Protein AF-M0ZTL0-F1 (afdb_monomer)

Structure (mmCIF, N/CA/C/O backbone):
data_AF-M0ZTL0-F1
#
_entry.id   AF-M0ZTL0-F1
#
loop_
_atom_site.group_PDB
_atom_site.id
_atom_site.type_symbol
_atom_site.label_atom_id
_atom_site.label_alt_id
_atom_site.label_comp_id
_atom_site.label_asym_id
_atom_site.label_entity_id
_atom_site.label_seq_id
_atom_site.pdbx_PDB_ins_code
_atom_site.Cartn_x
_atom_site.Cartn_y
_atom_site.Cartn_z
_atom_site.occupancy
_atom_site.B_iso_or_equiv
_atom_site.auth_seq_id
_atom_site.auth_comp_id
_atom_site.auth_asym_id
_atom_site.auth_atom_id
_atom_site.pdbx_PDB_model_num
ATOM 1 N N . MET A 1 1 ? -5.981 -15.480 15.413 1.00 29.17 1 MET A N 1
ATOM 2 C CA . MET A 1 1 ? -5.287 -15.606 14.119 1.00 29.17 1 MET A CA 1
ATOM 3 C C . MET A 1 1 ? -5.984 -16.710 13.342 1.00 29.17 1 MET A C 1
ATOM 5 O O . MET A 1 1 ? -5.932 -17.854 13.772 1.00 29.17 1 MET A O 1
ATOM 9 N N . PHE A 1 2 ? -6.753 -16.355 12.312 1.00 24.47 2 PHE A N 1
ATOM 10 C CA . PHE A 1 2 ? -7.413 -17.322 11.432 1.00 24.47 2 PHE A CA 1
ATOM 11 C C . PHE A 1 2 ? -6.587 -17.416 10.151 1.00 24.47 2 PHE A C 1
ATOM 13 O O . PHE A 1 2 ? -6.671 -16.533 9.304 1.00 24.47 2 PHE A O 1
ATOM 20 N N . GLU A 1 3 ? -5.766 -18.455 10.029 1.00 28.02 3 GLU A N 1
ATOM 21 C CA . GLU A 1 3 ? -5.070 -18.762 8.780 1.00 28.02 3 GLU A CA 1
ATOM 22 C C . GLU A 1 3 ? -5.922 -19.733 7.961 1.00 28.02 3 GLU A C 1
ATOM 24 O O . GLU A 1 3 ? -6.125 -20.886 8.339 1.00 28.02 3 GLU A O 1
ATOM 29 N N . PHE A 1 4 ? -6.429 -19.266 6.821 1.00 37.00 4 PHE A N 1
ATOM 30 C CA . PHE A 1 4 ? -6.968 -20.144 5.788 1.00 37.00 4 PHE A CA 1
ATOM 31 C C . PHE A 1 4 ? -5.830 -20.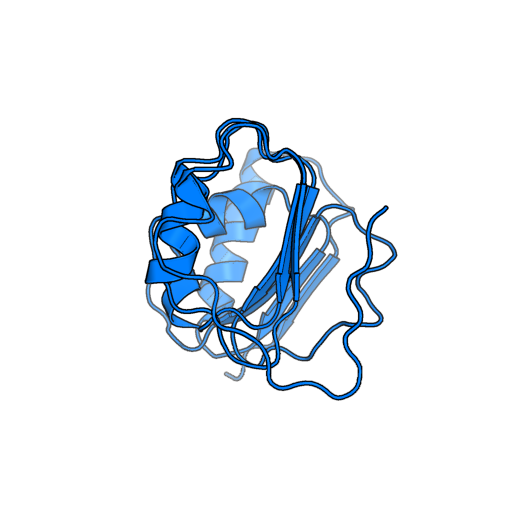538 4.847 1.00 37.00 4 PHE A C 1
ATOM 33 O O . PHE A 1 4 ? -5.567 -19.861 3.856 1.00 37.00 4 PHE A O 1
ATOM 40 N N . ARG A 1 5 ? -5.159 -21.653 5.142 1.00 40.28 5 ARG A N 1
ATOM 41 C CA . ARG A 1 5 ? -4.299 -22.340 4.172 1.00 40.28 5 ARG A CA 1
ATOM 42 C C . ARG A 1 5 ? -5.111 -23.446 3.508 1.00 40.28 5 ARG A C 1
ATOM 44 O O . ARG A 1 5 ? -5.370 -24.482 4.109 1.00 40.28 5 ARG A O 1
ATOM 51 N N . ASN A 1 6 ? -5.553 -23.205 2.276 1.00 48.25 6 ASN A N 1
ATOM 52 C CA . ASN A 1 6 ? -6.092 -24.259 1.423 1.00 48.25 6 ASN A CA 1
ATOM 53 C C . ASN A 1 6 ? -4.968 -24.721 0.496 1.00 48.25 6 ASN A C 1
ATOM 55 O O . ASN A 1 6 ? -4.703 -24.088 -0.521 1.00 48.25 6 ASN A O 1
ATOM 59 N N . GLU A 1 7 ? -4.261 -25.777 0.885 1.00 54.84 7 GLU A N 1
ATOM 60 C CA . GLU A 1 7 ? -3.041 -26.202 0.191 1.00 54.84 7 GLU A CA 1
ATOM 61 C C . GLU A 1 7 ? -3.305 -26.953 -1.132 1.00 54.84 7 GLU A C 1
ATOM 63 O O . GLU A 1 7 ? -2.349 -27.232 -1.850 1.00 54.84 7 GLU A O 1
ATOM 68 N N . GLN A 1 8 ? -4.563 -27.233 -1.520 1.00 54.97 8 GLN A N 1
ATOM 69 C CA . GLN A 1 8 ? -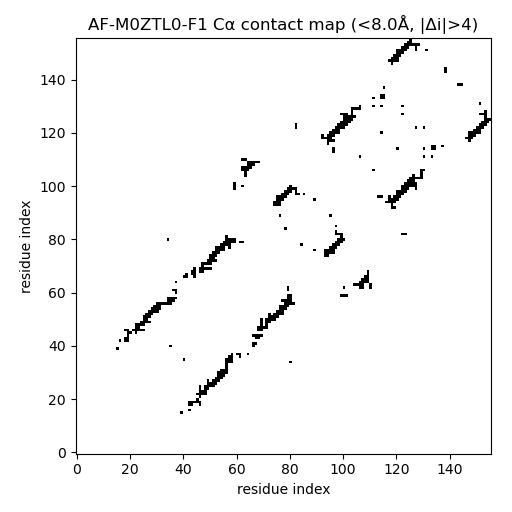4.873 -27.944 -2.780 1.00 54.97 8 GLN A CA 1
ATOM 70 C C . GLN A 1 8 ? -6.241 -27.623 -3.440 1.00 54.97 8 GLN A C 1
ATOM 72 O O . GLN A 1 8 ? -6.701 -28.386 -4.289 1.00 54.97 8 GLN A O 1
ATOM 77 N N . GLY A 1 9 ? -6.926 -26.527 -3.097 1.00 55.94 9 GLY A N 1
ATOM 78 C CA . GLY A 1 9 ? -8.201 -26.158 -3.742 1.00 55.94 9 GLY A CA 1
ATOM 79 C C . GLY A 1 9 ? -8.073 -25.010 -4.743 1.00 55.94 9 GLY A C 1
ATOM 80 O O . GLY A 1 9 ? -7.271 -24.104 -4.533 1.00 55.94 9 GLY A O 1
ATOM 81 N N . GLU A 1 10 ? -8.902 -25.007 -5.795 1.00 60.16 10 GLU A N 1
ATOM 82 C CA . GLU A 1 10 ? -9.051 -23.832 -6.667 1.00 60.16 10 GLU A CA 1
ATOM 83 C C . GLU A 1 10 ? -9.385 -22.595 -5.819 1.00 60.16 10 GLU A C 1
ATOM 85 O O . GLU A 1 10 ? -10.319 -22.608 -5.004 1.00 60.16 10 GLU A O 1
ATOM 90 N N . LEU A 1 11 ? -8.606 -21.523 -5.994 1.00 65.38 11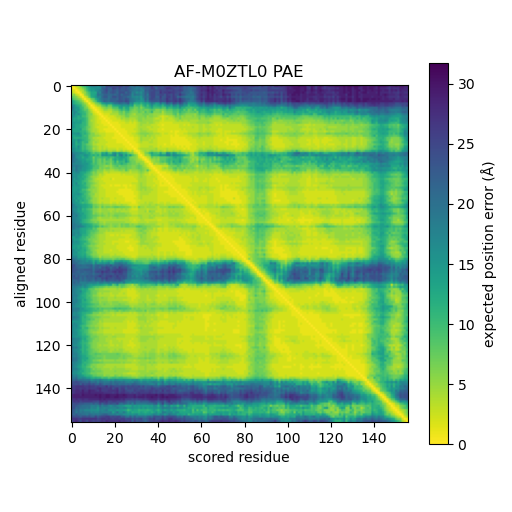 LEU A N 1
ATOM 91 C CA . LEU A 1 11 ? -8.855 -20.251 -5.329 1.00 65.38 11 LEU A CA 1
ATOM 92 C C . LEU A 1 11 ? -10.229 -19.732 -5.756 1.00 65.38 11 LEU A C 1
ATOM 94 O O . LEU A 1 11 ? -10.492 -19.498 -6.935 1.00 65.38 11 LEU A O 1
ATOM 98 N N . LYS A 1 12 ? -11.122 -19.532 -4.786 1.00 66.25 12 LYS A N 1
ATOM 99 C CA . LYS A 1 12 ? -12.428 -18.936 -5.059 1.00 66.25 12 LYS A CA 1
ATOM 100 C C . LYS A 1 12 ? -12.277 -17.429 -5.151 1.00 66.25 12 LYS A C 1
ATOM 102 O O . LYS A 1 12 ? -11.854 -16.782 -4.195 1.00 66.25 12 LYS A O 1
ATOM 107 N N . ARG A 1 13 ? -12.671 -16.875 -6.297 1.00 70.88 13 ARG A N 1
ATOM 108 C CA . ARG A 1 13 ? -12.706 -15.429 -6.504 1.00 70.88 13 ARG A CA 1
ATOM 109 C C . ARG A 1 13 ? -13.669 -14.792 -5.504 1.00 70.88 13 ARG A C 1
ATOM 111 O O . ARG A 1 13 ? -14.843 -15.155 -5.445 1.00 70.88 13 ARG A O 1
ATOM 118 N N . ILE A 1 14 ? -13.167 -13.828 -4.742 1.00 74.69 14 ILE A N 1
ATOM 119 C CA . ILE A 1 14 ? -14.006 -12.945 -3.935 1.00 74.69 14 ILE A CA 1
ATOM 120 C C . ILE A 1 14 ? -14.757 -12.028 -4.904 1.00 74.69 14 ILE A C 1
ATOM 122 O O . ILE A 1 14 ? -14.157 -11.441 -5.807 1.00 74.69 14 ILE A O 1
ATOM 126 N N . SER A 1 15 ? -16.078 -11.943 -4.753 1.00 79.94 15 SER A N 1
ATOM 127 C CA . SER A 1 15 ? -16.895 -11.046 -5.569 1.00 79.94 15 SER A CA 1
ATOM 128 C C . SER A 1 15 ? -16.523 -9.589 -5.310 1.00 79.94 15 SER A C 1
ATOM 130 O O . SER A 1 15 ? -16.236 -9.211 -4.175 1.00 79.94 15 SER A O 1
ATOM 132 N N . ALA A 1 16 ? -16.597 -8.767 -6.356 1.00 82.25 16 ALA A N 1
ATOM 133 C CA . ALA A 1 16 ? -16.409 -7.329 -6.220 1.00 82.25 16 ALA A CA 1
ATOM 134 C C . ALA A 1 16 ? -17.407 -6.730 -5.212 1.00 82.25 16 ALA A C 1
ATOM 136 O O . ALA A 1 16 ? -18.563 -7.159 -5.125 1.00 82.25 16 ALA A O 1
ATOM 137 N N . GLY A 1 17 ? -16.952 -5.743 -4.450 1.00 84.75 17 GLY A N 1
ATOM 138 C CA . GLY A 1 17 ? -17.705 -5.059 -3.401 1.00 84.75 17 GLY A CA 1
ATOM 139 C C . GLY A 1 17 ? -17.849 -5.854 -2.102 1.00 84.75 17 GLY A C 1
ATOM 140 O O . GLY A 1 17 ? -18.575 -5.427 -1.206 1.00 84.75 17 GLY A O 1
ATOM 141 N N . VAL A 1 18 ? -17.223 -7.028 -1.974 1.00 88.62 18 VAL A N 1
ATOM 142 C CA . VAL A 1 18 ? -17.226 -7.770 -0.705 1.00 88.62 18 VAL A CA 1
ATOM 143 C C . VAL A 1 18 ? -16.272 -7.123 0.285 1.00 88.62 18 VAL A C 1
ATOM 145 O O . VAL A 1 18 ? -16.668 -6.927 1.435 1.00 88.62 18 VAL A O 1
ATOM 148 N N . LEU A 1 19 ? -15.057 -6.761 -0.145 1.00 87.56 19 LEU A N 1
ATOM 149 C CA . LEU A 1 19 ? -14.082 -6.121 0.738 1.00 87.56 19 LEU A CA 1
ATOM 150 C C . LEU A 1 19 ? -14.637 -4.789 1.220 1.00 87.56 19 LEU A C 1
ATOM 152 O O . LEU A 1 19 ? -14.582 -4.511 2.415 1.00 87.56 19 LEU A O 1
ATOM 156 N N . SER A 1 20 ? -15.296 -4.035 0.337 1.00 90.62 20 SER A N 1
ATOM 157 C CA . SER A 1 20 ? -15.790 -2.711 0.707 1.00 90.62 20 SER A CA 1
ATOM 158 C C . SER A 1 20 ? -16.876 -2.691 1.790 1.00 90.62 20 SER A C 1
ATOM 160 O O . SER A 1 20 ? -17.149 -1.669 2.420 1.00 90.62 20 SER A O 1
ATOM 162 N N . ARG A 1 21 ? -17.503 -3.843 2.049 1.00 93.81 21 ARG A N 1
ATOM 163 C CA . ARG A 1 21 ? -18.532 -4.001 3.085 1.00 93.81 21 ARG A CA 1
ATOM 164 C C . ARG A 1 21 ? -17.948 -4.385 4.439 1.00 93.81 21 ARG A C 1
ATOM 166 O O . ARG A 1 21 ? -18.658 -4.320 5.443 1.00 93.81 21 ARG A O 1
ATOM 173 N N . LEU A 1 22 ? -16.666 -4.740 4.500 1.00 92.75 22 LEU A N 1
ATOM 174 C CA . LEU A 1 22 ? -15.966 -5.097 5.730 1.00 92.75 22 LEU A CA 1
ATOM 175 C C . LEU A 1 22 ? -15.481 -3.845 6.477 1.00 92.75 22 LEU A C 1
ATOM 177 O O . LEU A 1 22 ? -14.334 -3.759 6.893 1.00 92.75 22 LEU A O 1
ATOM 181 N N . VAL A 1 23 ? -16.363 -2.871 6.710 1.00 92.19 23 VAL A N 1
ATOM 182 C CA . VAL A 1 23 ? -16.019 -1.561 7.311 1.00 92.19 23 VAL A CA 1
ATOM 183 C C . VAL A 1 23 ? -15.428 -1.643 8.727 1.00 92.19 23 VAL A C 1
ATOM 185 O O . VAL A 1 23 ? -14.887 -0.664 9.237 1.00 92.19 23 VAL A O 1
ATOM 188 N N . GLN A 1 24 ? -15.552 -2.801 9.382 1.00 95.38 24 GLN A N 1
ATOM 189 C CA . GLN A 1 24 ? -14.978 -3.075 10.700 1.00 95.38 24 GLN A CA 1
ATOM 190 C C . GLN A 1 24 ? -13.614 -3.781 10.644 1.00 95.38 24 GLN A C 1
ATOM 192 O O . GLN A 1 24 ? -13.059 -4.071 11.700 1.00 95.38 24 GLN A O 1
ATOM 197 N N . LEU A 1 25 ? -13.100 -4.080 9.447 1.00 95.50 25 LEU A N 1
ATOM 198 C CA . LEU A 1 25 ? -11.833 -4.775 9.256 1.00 95.50 25 LEU A CA 1
ATOM 199 C C . LEU A 1 25 ? -10.663 -3.876 9.667 1.00 95.50 25 LEU A C 1
ATOM 201 O O . LEU A 1 25 ? -10.537 -2.748 9.190 1.00 95.50 25 LEU A O 1
ATOM 205 N N . GLU A 1 26 ? -9.817 -4.397 10.551 1.00 96.56 26 GLU A N 1
ATOM 206 C CA . GLU A 1 26 ? -8.617 -3.710 11.042 1.00 96.56 26 GLU A CA 1
ATOM 207 C C . GLU A 1 26 ? -7.341 -4.273 10.416 1.00 96.56 26 GLU A C 1
ATOM 209 O O . GLU A 1 26 ? -6.409 -3.526 10.133 1.00 96.56 26 GLU A O 1
ATOM 214 N N . GLU A 1 27 ? -7.314 -5.575 10.137 1.00 94.62 27 GLU A N 1
ATOM 215 C CA . GLU A 1 27 ? -6.158 -6.252 9.557 1.00 94.62 27 GLU A CA 1
ATOM 216 C C . GLU A 1 27 ? -6.579 -6.995 8.291 1.00 94.62 27 GLU A C 1
ATOM 218 O O . GLU A 1 27 ? -7.537 -7.774 8.297 1.00 94.62 27 GLU A O 1
ATOM 223 N N . LEU A 1 28 ? -5.862 -6.744 7.199 1.00 90.62 28 LEU A N 1
ATOM 224 C CA . LEU A 1 28 ? -6.077 -7.399 5.918 1.00 90.62 28 LEU A CA 1
ATOM 225 C C . LEU A 1 28 ? -4.775 -8.032 5.446 1.00 90.62 28 LEU A C 1
ATOM 227 O O . LEU A 1 28 ? -3.788 -7.337 5.229 1.00 90.62 28 LEU A O 1
ATOM 231 N N . HIS A 1 29 ? -4.805 -9.338 5.207 1.00 87.12 29 HIS A N 1
ATOM 232 C CA . HIS A 1 29 ? -3.691 -10.062 4.606 1.00 87.12 29 HIS A CA 1
ATOM 233 C C . HIS A 1 29 ? -4.181 -10.760 3.340 1.00 87.12 29 HIS A C 1
ATOM 235 O O . HIS A 1 29 ? -4.922 -11.740 3.401 1.00 87.12 29 HIS A O 1
ATOM 241 N N . MET A 1 30 ? -3.785 -10.230 2.187 1.00 81.56 30 MET A N 1
ATOM 242 C CA . MET A 1 30 ? -4.066 -10.793 0.873 1.00 81.56 30 MET A CA 1
ATOM 243 C C . MET A 1 30 ? -2.756 -11.276 0.265 1.00 81.56 30 MET A C 1
ATOM 245 O O . MET A 1 30 ? -1.944 -10.495 -0.231 1.00 81.56 30 MET A O 1
ATOM 249 N N . LEU A 1 31 ? -2.560 -12.590 0.334 1.00 77.38 31 LEU A N 1
ATOM 250 C CA . LEU A 1 31 ? -1.401 -13.265 -0.229 1.00 77.38 31 LEU A CA 1
ATOM 251 C C . LEU A 1 31 ? -1.833 -13.980 -1.508 1.00 77.38 31 LEU A C 1
ATOM 253 O O . LEU A 1 31 ? -2.642 -14.908 -1.471 1.00 77.38 31 LEU A O 1
ATOM 257 N N . GLY A 1 32 ? -1.355 -13.477 -2.640 1.00 64.56 32 GLY A N 1
ATOM 258 C CA . GLY A 1 32 ? -1.717 -13.946 -3.969 1.00 64.56 32 GLY A CA 1
ATOM 259 C C . GLY A 1 32 ? -0.866 -15.111 -4.482 1.00 64.56 32 GLY A C 1
ATOM 260 O O . GLY A 1 32 ? 0.246 -15.380 -4.021 1.00 64.56 32 GLY A O 1
ATOM 261 N N . VAL A 1 33 ? -1.425 -15.795 -5.482 1.00 57.41 33 VAL A N 1
ATOM 262 C CA . VAL A 1 33 ? -0.690 -16.618 -6.462 1.00 57.41 33 VAL A CA 1
ATOM 263 C C . VAL A 1 33 ? -0.739 -15.953 -7.852 1.00 57.41 33 VAL A C 1
ATOM 265 O O . VAL A 1 33 ? 0.095 -16.248 -8.703 1.00 57.41 33 VAL A O 1
ATOM 268 N N . GLU A 1 34 ? -1.677 -15.017 -8.059 1.00 64.75 34 GLU A N 1
ATOM 269 C CA . GLU A 1 34 ? -1.853 -14.203 -9.267 1.00 64.75 34 GLU A CA 1
ATOM 270 C C . GLU A 1 34 ? -1.915 -12.704 -8.929 1.00 64.75 34 GLU A C 1
ATOM 272 O O . GLU A 1 34 ? -2.307 -12.362 -7.807 1.00 64.75 34 GLU A O 1
ATOM 277 N N . PRO A 1 35 ? -1.588 -11.812 -9.891 1.00 64.50 35 PRO A N 1
ATOM 278 C CA . PRO A 1 35 ? -1.528 -10.387 -9.627 1.00 64.50 35 PRO A CA 1
ATOM 279 C C . PRO A 1 35 ? -2.876 -9.740 -9.280 1.00 64.50 35 PRO A C 1
ATOM 281 O O . PRO A 1 35 ? -3.842 -9.873 -10.035 1.00 64.50 35 PRO A O 1
ATOM 284 N N . PHE A 1 36 ? -2.946 -8.960 -8.198 1.00 70.75 36 PHE A N 1
ATOM 285 C CA . PHE A 1 36 ? -4.126 -8.137 -7.904 1.00 70.75 36 PHE A CA 1
ATOM 286 C C . PHE A 1 36 ? -4.212 -6.938 -8.857 1.00 70.75 36 PHE A C 1
ATOM 288 O O . PHE A 1 36 ? -3.276 -6.142 -8.951 1.00 70.75 36 PHE A O 1
ATOM 295 N N . SER A 1 37 ? -5.355 -6.781 -9.529 1.00 69.06 37 SER A N 1
ATOM 296 C CA . SER A 1 37 ? -5.661 -5.607 -10.353 1.00 69.06 37 SER A CA 1
ATOM 297 C C . SER A 1 37 ? -6.039 -4.391 -9.505 1.00 69.06 37 SER A C 1
ATOM 299 O O . SER A 1 37 ? -6.648 -4.547 -8.442 1.00 69.06 37 SER A O 1
ATOM 301 N N . TYR A 1 38 ? -5.823 -3.185 -10.038 1.00 69.06 38 TYR A N 1
ATOM 302 C CA . TYR A 1 38 ? -6.227 -1.923 -9.408 1.00 69.06 38 TYR A CA 1
ATOM 303 C C . TYR A 1 38 ? -7.685 -1.906 -8.907 1.00 69.06 38 TYR A C 1
ATOM 305 O O . TYR A 1 38 ? -7.946 -1.465 -7.792 1.00 69.06 38 TYR A O 1
ATOM 313 N N . SER A 1 39 ? -8.636 -2.474 -9.661 1.00 71.88 39 SER A N 1
ATOM 314 C CA . SER A 1 39 ? -10.058 -2.507 -9.272 1.00 71.88 39 SER A CA 1
ATOM 315 C C . SER A 1 39 ? -10.349 -3.259 -7.969 1.00 71.88 39 SER A C 1
ATOM 317 O O . SER A 1 39 ? -11.389 -3.042 -7.363 1.00 71.88 39 SER A O 1
ATOM 319 N N . THR A 1 40 ? -9.469 -4.172 -7.555 1.00 74.94 40 THR A N 1
ATOM 320 C CA . THR A 1 40 ? -9.588 -4.875 -6.269 1.00 74.94 40 THR A CA 1
ATOM 321 C C . THR A 1 40 ? -9.095 -3.990 -5.126 1.00 74.94 40 THR A C 1
ATOM 323 O O . THR A 1 40 ? -9.608 -4.065 -4.013 1.00 74.94 40 THR A O 1
ATOM 326 N N . LEU A 1 41 ? -8.106 -3.134 -5.396 1.00 82.44 41 LEU A N 1
ATOM 327 C CA . LEU A 1 41 ? -7.495 -2.267 -4.394 1.00 82.44 41 LEU A CA 1
ATOM 328 C C . LEU A 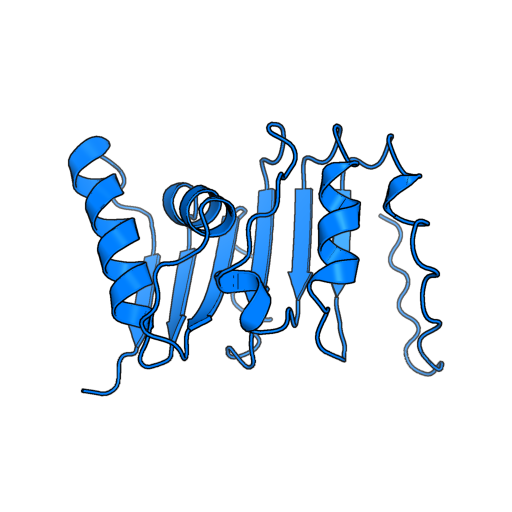1 41 ? -8.330 -1.023 -4.099 1.00 82.44 41 LEU A C 1
ATOM 330 O O . LEU A 1 41 ? -8.298 -0.537 -2.974 1.00 82.44 41 LEU A O 1
ATOM 334 N N . THR A 1 42 ? -9.132 -0.545 -5.052 1.00 87.94 42 THR A N 1
ATOM 335 C CA . THR A 1 42 ? -10.059 0.572 -4.800 1.00 87.94 42 THR A CA 1
ATOM 336 C C . THR A 1 42 ? -11.113 0.230 -3.745 1.00 87.94 42 THR A C 1
ATOM 338 O O . THR A 1 42 ? -11.609 1.113 -3.053 1.00 87.94 42 THR A O 1
ATOM 341 N N . GLU A 1 43 ? -11.426 -1.052 -3.528 1.00 90.25 43 GLU A N 1
ATOM 342 C CA . GLU A 1 43 ? -12.311 -1.451 -2.428 1.00 90.25 43 GLU A CA 1
ATOM 343 C C . GLU A 1 43 ? -11.704 -1.169 -1.045 1.00 90.25 43 GLU A C 1
ATOM 345 O O . GLU A 1 43 ? -12.450 -0.945 -0.086 1.00 90.25 43 GLU A O 1
ATOM 350 N N . LEU A 1 44 ? -10.370 -1.126 -0.937 1.00 90.50 44 LEU A N 1
ATOM 351 C CA . LEU A 1 44 ? -9.664 -0.851 0.317 1.00 90.50 44 LEU A CA 1
ATOM 352 C C . LEU A 1 44 ? -9.903 0.573 0.823 1.00 90.50 44 LEU A C 1
ATOM 354 O O . LEU A 1 44 ? -9.798 0.816 2.023 1.00 90.50 44 LEU A O 1
ATOM 358 N N . GLU A 1 45 ? -10.294 1.497 -0.056 1.00 92.94 45 GLU A N 1
ATOM 359 C CA . GLU A 1 45 ? -10.569 2.894 0.301 1.00 92.94 45 GLU A CA 1
ATOM 360 C C . GLU A 1 45 ? -11.732 3.036 1.290 1.00 92.94 45 GLU A C 1
ATOM 362 O O . GLU A 1 45 ? -11.805 3.974 2.082 1.00 92.94 45 GLU A O 1
ATOM 367 N N . SER A 1 46 ? -12.642 2.065 1.289 1.00 92.94 46 SER A N 1
ATOM 368 C CA . SER A 1 46 ? -13.777 2.030 2.212 1.00 92.94 46 SER A CA 1
ATOM 369 C C . SER A 1 46 ? -13.438 1.439 3.592 1.00 92.94 46 SER A C 1
ATOM 371 O O . SER A 1 46 ? -14.233 1.546 4.533 1.00 92.94 46 SER A O 1
ATOM 373 N N . LEU A 1 47 ? -12.248 0.851 3.757 1.00 94.06 47 LEU A N 1
ATOM 374 C CA . LEU A 1 47 ? -11.805 0.196 4.990 1.00 94.06 47 LEU A CA 1
ATOM 375 C C . LEU A 1 47 ? -11.227 1.203 5.994 1.00 94.06 47 LEU A C 1
ATOM 377 O O . LEU A 1 47 ? -10.061 1.156 6.374 1.00 94.06 47 LEU A O 1
ATOM 381 N N . SER A 1 48 ? -12.066 2.117 6.479 1.00 93.94 48 SER A N 1
ATOM 382 C CA . SER A 1 48 ? -11.673 3.227 7.373 1.00 93.94 48 SER A CA 1
ATOM 383 C C . SER A 1 48 ? -11.092 2.832 8.747 1.00 93.94 48 SER A C 1
ATOM 385 O O . SER A 1 48 ? -10.617 3.691 9.500 1.00 93.94 48 SER A O 1
ATOM 387 N N . ARG A 1 49 ? -11.164 1.549 9.122 1.00 95.81 49 ARG A N 1
ATOM 388 C CA . ARG A 1 49 ? -10.570 1.006 10.355 1.00 95.81 49 ARG A CA 1
ATOM 389 C C . ARG A 1 49 ? -9.291 0.213 10.107 1.00 95.81 49 ARG A C 1
ATOM 391 O O . ARG A 1 49 ? -8.698 -0.227 11.083 1.00 95.81 49 ARG A O 1
ATOM 398 N N . LEU A 1 50 ? -8.843 0.086 8.857 1.00 95.69 50 LEU A N 1
ATOM 399 C CA . LEU A 1 50 ? -7.646 -0.672 8.521 1.00 95.69 50 LEU A CA 1
ATOM 400 C C . LEU A 1 50 ? -6.411 -0.042 9.181 1.00 95.69 50 LEU A C 1
ATOM 402 O O . LEU A 1 50 ? -6.144 1.151 9.001 1.00 95.69 50 LEU A O 1
ATOM 406 N N . THR A 1 51 ? -5.691 -0.853 9.952 1.00 96.00 51 THR A N 1
ATOM 407 C CA . THR A 1 51 ? -4.456 -0.518 10.671 1.00 96.00 51 THR A CA 1
ATOM 408 C C . THR A 1 51 ? -3.274 -1.365 10.210 1.00 96.00 51 THR A C 1
ATOM 410 O O . THR A 1 51 ? -2.137 -0.897 10.297 1.00 96.00 51 THR A O 1
ATOM 413 N N . ALA A 1 52 ? -3.521 -2.570 9.684 1.00 93.94 52 ALA A N 1
ATOM 414 C CA . ALA A 1 52 ? -2.493 -3.440 9.126 1.00 93.94 52 ALA A CA 1
ATOM 415 C C . ALA A 1 52 ? -2.890 -3.985 7.750 1.00 93.94 52 ALA A C 1
ATOM 417 O O . ALA A 1 52 ? -4.020 -4.439 7.553 1.00 93.94 52 ALA A O 1
ATOM 418 N N . MET A 1 53 ? -1.949 -3.964 6.806 1.00 91.56 53 MET A N 1
ATOM 419 C CA . MET A 1 53 ? -2.182 -4.420 5.436 1.00 91.56 53 MET A CA 1
ATOM 420 C C . MET A 1 53 ? -1.008 -5.238 4.898 1.00 91.56 53 MET A C 1
ATOM 422 O O . MET A 1 53 ? 0.118 -4.762 4.840 1.00 91.56 53 MET A O 1
ATOM 426 N N . THR A 1 54 ? -1.272 -6.442 4.409 1.00 89.38 54 THR A N 1
ATOM 427 C CA . THR A 1 54 ? -0.305 -7.222 3.634 1.00 89.38 54 THR A CA 1
ATOM 428 C C . THR A 1 54 ? -0.875 -7.505 2.259 1.00 89.38 54 THR A C 1
ATOM 430 O O . THR A 1 54 ? -1.911 -8.158 2.156 1.00 89.38 54 THR A O 1
ATOM 433 N N . LEU A 1 55 ? -0.190 -7.040 1.218 1.00 86.50 55 LEU A N 1
ATOM 434 C CA . LEU A 1 55 ? -0.519 -7.312 -0.175 1.00 86.50 55 LEU A CA 1
ATOM 435 C C . LEU A 1 55 ? 0.709 -7.915 -0.859 1.00 86.50 55 LEU A C 1
ATOM 437 O O . LEU A 1 55 ? 1.753 -7.265 -0.949 1.00 86.50 55 LEU A O 1
ATOM 441 N N . SER A 1 56 ? 0.591 -9.150 -1.343 1.00 83.44 56 SER A N 1
ATOM 442 C CA . SER A 1 56 ? 1.622 -9.766 -2.183 1.00 83.44 56 SER A CA 1
ATOM 443 C C . SER A 1 56 ? 1.153 -9.879 -3.625 1.00 83.44 56 SER A C 1
ATOM 445 O O . SER A 1 56 ? -0.028 -10.097 -3.869 1.00 83.44 56 SER A O 1
ATOM 447 N N . ASP A 1 57 ? 2.088 -9.803 -4.570 1.00 79.69 57 ASP A N 1
ATOM 448 C CA . ASP A 1 57 ? 1.796 -9.929 -5.998 1.00 79.69 57 ASP A CA 1
ATOM 449 C C . ASP A 1 57 ? 0.765 -8.881 -6.468 1.00 79.69 57 ASP A C 1
ATOM 451 O O . ASP A 1 57 ? -0.237 -9.198 -7.089 1.00 79.69 57 ASP A O 1
ATOM 455 N N . CYS A 1 58 ? 0.947 -7.597 -6.161 1.00 84.00 58 CYS A N 1
ATOM 456 C CA . CYS A 1 58 ? 0.160 -6.552 -6.826 1.00 84.00 58 CYS A CA 1
ATOM 457 C C . CYS A 1 58 ? 0.645 -6.356 -8.269 1.00 84.00 58 CYS A C 1
ATOM 459 O O . CYS A 1 58 ? 1.835 -6.486 -8.551 1.00 84.00 58 CYS A O 1
ATOM 461 N N . SER A 1 59 ? -0.252 -6.014 -9.193 1.00 85.06 59 SER A N 1
ATOM 462 C CA . SER A 1 59 ? 0.142 -5.664 -10.562 1.00 85.06 59 SER A CA 1
ATOM 463 C C . SER A 1 59 ? 0.915 -4.332 -10.607 1.00 85.06 59 SER A C 1
ATOM 465 O O . SER A 1 59 ? 0.694 -3.455 -9.778 1.00 85.06 59 SER A O 1
ATOM 467 N N . GLY A 1 60 ? 1.843 -4.178 -11.559 1.00 85.06 60 GLY A N 1
ATOM 468 C CA . GLY A 1 60 ? 2.744 -3.016 -11.648 1.00 85.06 60 GLY A CA 1
ATOM 469 C C . GLY A 1 60 ? 2.037 -1.668 -11.834 1.00 85.06 60 GLY A C 1
ATOM 470 O O . GLY A 1 60 ? 2.508 -0.650 -11.336 1.00 85.06 60 GLY A O 1
ATOM 471 N N . ASP A 1 61 ? 0.869 -1.662 -12.478 1.00 85.00 61 ASP A N 1
ATOM 472 C CA . ASP A 1 61 ? 0.024 -0.475 -12.684 1.00 85.00 61 ASP A CA 1
ATOM 473 C C . ASP A 1 61 ? -0.436 0.170 -11.367 1.00 85.00 61 ASP A C 1
ATOM 475 O O . ASP A 1 61 ? -0.659 1.379 -11.300 1.00 85.00 61 ASP A O 1
ATOM 479 N N . VAL A 1 62 ? -0.512 -0.618 -10.293 1.00 87.88 62 VAL A N 1
ATOM 480 C CA . VAL A 1 62 ? -0.889 -0.158 -8.952 1.00 87.88 62 VAL A CA 1
ATOM 481 C C . VAL A 1 62 ? 0.060 0.933 -8.440 1.00 87.88 62 VAL A C 1
ATOM 483 O O . VAL A 1 62 ? -0.394 1.854 -7.758 1.00 87.88 62 VAL A O 1
ATOM 486 N N . ILE A 1 63 ? 1.342 0.895 -8.822 1.00 90.62 63 ILE A N 1
ATOM 487 C CA . ILE A 1 63 ? 2.376 1.867 -8.416 1.00 90.62 63 ILE A CA 1
ATOM 488 C C . ILE A 1 63 ? 1.987 3.301 -8.799 1.00 90.62 63 ILE A C 1
ATOM 490 O O . ILE A 1 63 ? 2.243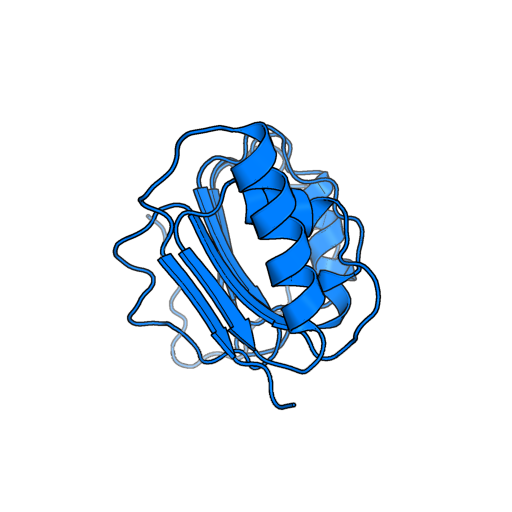 4.239 -8.048 1.00 90.62 63 ILE A O 1
ATOM 494 N N . TYR A 1 64 ? 1.336 3.474 -9.947 1.00 89.94 64 TYR A N 1
ATOM 495 C CA . TYR A 1 64 ? 1.025 4.789 -10.519 1.00 89.94 64 TYR A CA 1
ATOM 496 C C . TYR A 1 64 ? -0.419 5.224 -10.260 1.00 89.94 64 TYR A C 1
ATOM 498 O O . TYR A 1 64 ? -0.851 6.290 -10.695 1.00 89.94 64 TYR A O 1
ATOM 506 N N . SER A 1 65 ? -1.188 4.384 -9.572 1.00 86.88 65 SER A N 1
ATOM 507 C CA . SER A 1 65 ? -2.572 4.674 -9.228 1.00 86.88 65 SER A CA 1
ATOM 508 C C . SER A 1 65 ? -2.682 5.662 -8.063 1.00 86.88 65 SER A C 1
ATOM 510 O O . SER A 1 65 ? -1.696 5.934 -7.390 1.00 86.88 65 SER A O 1
ATOM 512 N N . ASN A 1 66 ? -3.881 6.185 -7.797 1.00 84.56 66 ASN A N 1
ATOM 513 C CA . ASN A 1 66 ? -4.166 6.956 -6.586 1.00 84.56 66 ASN A CA 1
ATOM 514 C C . ASN A 1 66 ? -5.177 6.189 -5.735 1.00 84.56 66 ASN A C 1
ATOM 516 O O . ASN A 1 66 ? -6.359 6.159 -6.067 1.00 84.56 66 ASN A O 1
ATOM 520 N N . LEU A 1 67 ? -4.685 5.550 -4.671 1.00 88.38 67 LEU A N 1
ATOM 521 C CA . LEU A 1 67 ? -5.494 4.821 -3.695 1.00 88.38 67 LEU A CA 1
ATOM 522 C C . LEU A 1 67 ? -5.624 5.624 -2.400 1.00 88.38 67 LEU A C 1
ATOM 524 O O . LEU A 1 67 ? -4.628 5.975 -1.765 1.00 88.38 67 LEU A O 1
ATOM 528 N N . ALA A 1 68 ? -6.853 5.871 -1.964 1.00 91.19 68 ALA A N 1
ATOM 529 C CA . ALA A 1 68 ? -7.120 6.536 -0.693 1.00 91.19 68 ALA A CA 1
ATOM 530 C C . ALA A 1 68 ? -7.130 5.534 0.476 1.00 91.19 68 ALA A C 1
ATOM 532 O O . ALA A 1 68 ? -8.185 5.100 0.933 1.00 91.19 68 ALA A O 1
ATOM 533 N N . LEU A 1 69 ? -5.952 5.150 0.978 1.00 90.88 69 LEU A N 1
ATOM 534 C CA . LEU A 1 69 ? -5.857 4.240 2.125 1.00 90.88 69 LEU A CA 1
ATOM 535 C C . LEU A 1 69 ? -6.275 4.902 3.447 1.00 90.88 69 LEU A C 1
ATOM 537 O O . LEU A 1 69 ? -6.189 6.117 3.635 1.00 90.88 69 LEU A O 1
ATOM 541 N N . SER A 1 70 ? -6.687 4.060 4.397 1.00 92.19 70 SER A N 1
ATOM 542 C CA . SER A 1 70 ? -6.981 4.462 5.774 1.00 92.19 70 SER A CA 1
ATOM 543 C C . SER A 1 70 ? -5.817 5.245 6.387 1.00 92.19 70 SER A C 1
ATOM 545 O O . SER A 1 70 ? -4.687 4.763 6.444 1.00 92.19 70 SER A O 1
ATOM 547 N N . SER A 1 71 ? -6.108 6.418 6.952 1.00 90.94 71 SER A N 1
ATOM 548 C CA . SER A 1 71 ? -5.123 7.221 7.690 1.00 90.94 71 SER A CA 1
ATOM 549 C C . SER A 1 71 ? -4.634 6.560 8.985 1.00 90.94 71 SER A C 1
ATOM 551 O O . SER A 1 71 ? -3.668 7.028 9.583 1.00 90.94 71 SER A O 1
ATOM 553 N N . LYS A 1 72 ? -5.294 5.479 9.423 1.00 94.31 72 LYS A N 1
ATOM 554 C CA . LYS A 1 72 ? -4.918 4.679 10.597 1.00 94.31 72 LYS A CA 1
ATOM 555 C C . LYS A 1 72 ? -3.942 3.550 10.268 1.00 94.31 72 LYS A C 1
ATOM 557 O O . LYS A 1 72 ? -3.546 2.832 11.184 1.00 94.31 72 LYS A O 1
ATOM 562 N N . LEU A 1 73 ? -3.590 3.365 8.994 1.00 93.94 73 LEU A N 1
ATOM 563 C CA . LEU A 1 73 ? -2.651 2.335 8.575 1.00 93.94 73 LEU A CA 1
ATOM 564 C C . LEU A 1 73 ? -1.287 2.584 9.232 1.00 93.94 73 LEU A C 1
ATOM 566 O O . LEU A 1 73 ? -0.652 3.612 9.000 1.00 93.94 73 LEU A O 1
ATOM 570 N N . ALA A 1 74 ? -0.874 1.643 10.076 1.00 93.00 74 ALA A N 1
ATOM 571 C CA . ALA A 1 74 ? 0.334 1.727 10.889 1.00 93.00 74 ALA A CA 1
ATOM 572 C C . ALA A 1 74 ? 1.374 0.668 10.510 1.00 93.00 74 ALA A C 1
ATOM 574 O O . ALA A 1 74 ? 2.563 0.910 10.692 1.00 93.00 74 ALA A O 1
ATOM 575 N N . ARG A 1 75 ? 0.921 -0.483 9.994 1.00 92.88 75 ARG A N 1
ATOM 576 C CA . ARG A 1 75 ? 1.778 -1.589 9.553 1.00 92.88 75 ARG A CA 1
ATOM 577 C C . ARG A 1 75 ? 1.436 -1.988 8.133 1.00 92.88 75 ARG A C 1
ATOM 579 O O . ARG A 1 75 ? 0.252 -2.141 7.809 1.00 92.88 75 ARG A O 1
ATOM 586 N N . TYR A 1 76 ? 2.443 -2.199 7.300 1.00 91.94 76 TYR A N 1
ATOM 587 C CA . TYR A 1 76 ? 2.205 -2.698 5.956 1.00 91.94 76 TYR A CA 1
ATOM 588 C C . TYR A 1 76 ? 3.360 -3.509 5.378 1.00 91.94 76 TYR A C 1
ATOM 590 O O . TYR A 1 76 ? 4.535 -3.224 5.572 1.00 91.94 76 TYR A O 1
ATOM 598 N N . ALA A 1 77 ? 2.989 -4.502 4.578 1.00 89.19 77 ALA A N 1
ATOM 599 C CA . ALA A 1 77 ? 3.902 -5.240 3.723 1.00 89.19 77 ALA A CA 1
ATOM 600 C C . ALA A 1 77 ? 3.329 -5.255 2.306 1.00 89.19 77 ALA A C 1
ATOM 602 O O . ALA A 1 77 ? 2.236 -5.779 2.079 1.00 89.19 77 ALA A O 1
ATOM 603 N N . LEU A 1 78 ? 4.050 -4.654 1.362 1.00 89.56 78 LEU A N 1
ATOM 604 C CA . LEU A 1 78 ? 3.604 -4.497 -0.018 1.00 89.56 78 LEU A CA 1
ATOM 605 C C . LEU A 1 78 ? 4.647 -5.056 -0.985 1.00 89.56 78 LEU A C 1
ATOM 607 O O . LEU A 1 78 ? 5.809 -4.657 -0.957 1.00 89.56 78 LEU A O 1
ATOM 611 N N . THR A 1 79 ? 4.229 -5.960 -1.869 1.00 88.38 79 THR A N 1
ATOM 612 C CA . THR A 1 79 ? 5.041 -6.431 -2.999 1.00 88.38 79 THR A CA 1
ATOM 613 C C . THR A 1 79 ? 4.300 -6.185 -4.305 1.00 88.38 79 THR A C 1
ATOM 615 O O . THR A 1 79 ? 3.186 -6.681 -4.482 1.00 88.38 79 THR A O 1
ATOM 618 N N . VAL A 1 80 ? 4.914 -5.430 -5.217 1.00 87.38 80 VAL A N 1
ATOM 619 C CA . VAL A 1 80 ? 4.316 -5.043 -6.502 1.00 87.38 80 VAL A CA 1
ATOM 620 C C . VAL A 1 80 ? 5.200 -5.475 -7.672 1.00 87.38 80 VAL A C 1
ATOM 622 O O . VAL A 1 80 ? 6.415 -5.283 -7.645 1.00 87.38 80 VAL A O 1
ATOM 625 N N . GLY A 1 81 ? 4.579 -6.033 -8.711 1.00 81.06 81 GLY A N 1
ATOM 626 C CA . GLY A 1 81 ? 5.233 -6.607 -9.886 1.00 81.06 81 GLY A CA 1
ATOM 627 C C . GLY A 1 81 ? 5.811 -8.001 -9.627 1.00 81.06 81 GLY A C 1
ATOM 628 O O . GLY A 1 81 ? 5.427 -8.687 -8.682 1.00 81.06 81 GLY A O 1
ATOM 629 N N . ARG A 1 82 ? 6.764 -8.431 -10.460 1.00 70.94 82 ARG A N 1
ATOM 630 C CA . ARG A 1 82 ? 7.591 -9.631 -10.235 1.00 70.94 82 ARG A CA 1
ATOM 631 C C . ARG A 1 82 ? 8.803 -9.324 -9.364 1.00 70.94 82 ARG A C 1
ATOM 633 O O . ARG A 1 82 ? 9.857 -9.950 -9.505 1.00 70.94 82 ARG A O 1
ATOM 640 N N . ALA A 1 83 ? 8.683 -8.348 -8.475 1.00 61.97 83 ALA A N 1
ATOM 641 C CA . ALA A 1 83 ? 9.734 -8.093 -7.519 1.00 61.97 83 ALA A CA 1
ATOM 642 C C . ALA A 1 83 ? 9.952 -9.372 -6.693 1.00 61.97 83 ALA A C 1
ATOM 644 O O . ALA A 1 83 ? 8.989 -10.023 -6.279 1.00 61.97 83 ALA A O 1
ATOM 645 N N . TYR A 1 84 ? 11.217 -9.787 -6.557 1.00 56.75 84 TYR A N 1
ATOM 646 C CA . TYR A 1 84 ? 11.596 -11.051 -5.925 1.00 56.75 84 TYR A CA 1
ATOM 647 C C . TYR A 1 84 ? 10.821 -11.219 -4.618 1.00 56.75 84 TYR A C 1
ATOM 649 O O . TYR A 1 84 ? 10.888 -10.341 -3.757 1.00 56.75 84 TYR A O 1
ATOM 657 N N . LYS A 1 85 ? 10.064 -12.323 -4.489 1.00 58.16 85 LYS A N 1
ATOM 658 C CA . LYS A 1 85 ? 9.312 -12.649 -3.274 1.00 58.16 85 LYS A CA 1
ATOM 659 C C . LYS A 1 85 ? 10.300 -12.706 -2.120 1.00 58.16 85 LYS A C 1
ATOM 661 O O . LYS A 1 85 ? 10.962 -13.713 -1.889 1.00 58.16 85 LYS A O 1
ATOM 666 N N . ALA A 1 86 ? 10.385 -11.606 -1.389 1.00 49.84 86 ALA A N 1
ATOM 667 C CA . ALA A 1 86 ? 11.199 -11.450 -0.205 1.00 49.84 86 ALA A CA 1
ATOM 668 C C . ALA A 1 86 ? 10.552 -12.193 0.973 1.00 49.84 86 ALA A C 1
ATOM 670 O O . ALA A 1 86 ? 10.462 -11.669 2.074 1.00 49.84 86 ALA A O 1
ATOM 671 N N . THR A 1 87 ? 10.086 -13.427 0.759 1.00 47.41 87 THR A N 1
ATOM 672 C CA . THR A 1 87 ? 9.429 -14.262 1.774 1.00 47.41 87 THR A CA 1
ATOM 673 C C . THR A 1 87 ? 10.323 -14.538 2.984 1.00 47.41 87 THR A C 1
ATOM 675 O O . THR A 1 87 ? 9.837 -15.023 3.997 1.00 47.41 87 THR A O 1
ATOM 678 N N . SER A 1 88 ? 11.622 -14.238 2.893 1.00 50.91 88 SER A N 1
ATOM 679 C CA . SER A 1 88 ? 12.582 -14.330 3.994 1.00 50.91 88 SER A CA 1
ATOM 680 C C . SER A 1 88 ? 12.965 -12.990 4.634 1.00 50.91 88 SER A C 1
ATOM 682 O O . SER A 1 88 ? 13.613 -13.024 5.670 1.00 50.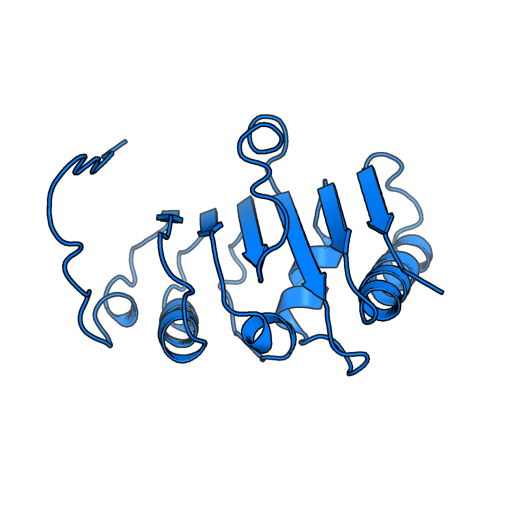91 88 SER A O 1
ATOM 684 N N . ILE A 1 89 ? 12.621 -11.838 4.039 1.00 50.88 89 ILE A N 1
ATOM 685 C CA . ILE A 1 89 ? 12.954 -10.500 4.581 1.00 50.88 89 ILE A CA 1
ATOM 686 C C . ILE A 1 89 ? 11.788 -9.940 5.425 1.00 50.88 89 ILE A C 1
ATOM 688 O O . ILE A 1 89 ? 11.972 -9.098 6.298 1.00 50.88 89 ILE A O 1
ATOM 692 N N . THR A 1 90 ? 10.575 -10.459 5.208 1.00 52.31 90 THR A N 1
ATOM 693 C CA . THR A 1 90 ? 9.297 -9.976 5.760 1.00 52.31 90 THR A CA 1
ATOM 694 C C . THR A 1 90 ? 9.080 -10.156 7.266 1.00 52.31 90 THR A C 1
ATOM 696 O O . THR A 1 90 ? 8.003 -9.842 7.757 1.00 52.31 90 THR A O 1
ATOM 699 N N . ASN A 1 91 ? 10.034 -10.709 8.010 1.00 56.09 91 ASN A N 1
ATOM 700 C CA . ASN A 1 91 ? 9.848 -11.109 9.409 1.00 56.09 91 ASN A CA 1
ATOM 701 C C . ASN A 1 91 ? 10.464 -10.154 10.446 1.00 56.09 91 ASN A C 1
ATOM 703 O O . ASN A 1 91 ? 10.211 -10.352 11.632 1.00 56.09 91 ASN A O 1
ATOM 707 N N . ASN A 1 92 ? 11.215 -9.128 10.026 1.00 65.19 92 ASN A N 1
ATOM 708 C CA . ASN A 1 92 ? 11.922 -8.229 10.951 1.00 65.19 92 ASN A CA 1
ATOM 709 C C . ASN A 1 92 ? 11.489 -6.754 10.899 1.00 65.19 92 ASN A C 1
ATOM 711 O O . ASN A 1 92 ? 11.992 -5.972 11.701 1.00 65.19 92 ASN A O 1
ATOM 715 N N . TYR A 1 93 ? 10.589 -6.373 9.992 1.00 70.12 93 TYR A N 1
ATOM 716 C CA . TYR A 1 93 ? 10.171 -4.980 9.814 1.00 70.12 93 TYR A CA 1
ATOM 717 C C . TYR A 1 93 ? 8.650 -4.884 9.736 1.00 70.12 93 TYR A C 1
ATOM 719 O O . TYR A 1 93 ? 8.003 -5.721 9.100 1.00 70.12 93 TYR A O 1
ATOM 727 N N . ASP A 1 94 ? 8.093 -3.844 10.353 1.00 83.19 94 ASP A N 1
ATOM 728 C CA . ASP A 1 94 ? 6.645 -3.608 10.378 1.00 83.19 94 ASP A CA 1
ATOM 729 C C . ASP A 1 94 ? 6.149 -2.952 9.078 1.00 83.19 94 ASP A C 1
ATOM 731 O O . ASP A 1 94 ? 4.979 -3.101 8.710 1.00 83.19 94 ASP A O 1
ATOM 735 N N . ASN A 1 95 ? 7.046 -2.242 8.381 1.00 90.19 95 ASN A N 1
ATOM 736 C CA . ASN A 1 95 ? 6.752 -1.423 7.207 1.00 90.19 95 ASN A CA 1
ATOM 737 C C . ASN A 1 95 ? 7.740 -1.702 6.069 1.00 90.19 95 ASN A C 1
ATOM 739 O O . ASN A 1 95 ? 8.826 -1.117 6.010 1.00 90.19 95 ASN A O 1
ATOM 743 N N . ILE A 1 96 ? 7.350 -2.591 5.154 1.00 88.44 96 ILE A N 1
ATOM 744 C CA . ILE A 1 96 ? 8.192 -3.057 4.046 1.00 88.44 96 ILE A CA 1
ATOM 745 C C . ILE A 1 96 ? 7.510 -2.807 2.710 1.00 88.44 96 ILE A C 1
ATOM 747 O O . ILE A 1 96 ? 6.340 -3.156 2.515 1.00 88.44 96 ILE A O 1
ATOM 751 N N . ILE A 1 97 ? 8.287 -2.302 1.753 1.00 89.75 97 ILE A N 1
ATOM 752 C CA . ILE A 1 97 ? 7.864 -2.191 0.360 1.00 89.75 97 ILE A CA 1
ATOM 753 C C . ILE A 1 97 ? 8.906 -2.815 -0.562 1.00 89.75 97 ILE A C 1
ATOM 755 O O . ILE A 1 97 ? 10.101 -2.534 -0.481 1.00 89.75 97 ILE A O 1
ATOM 759 N N . VAL A 1 98 ? 8.423 -3.644 -1.482 1.00 89.38 98 VAL A N 1
ATOM 760 C CA . VAL A 1 98 ? 9.213 -4.275 -2.535 1.00 89.38 98 VAL A CA 1
ATOM 761 C C . VAL A 1 98 ? 8.550 -3.977 -3.883 1.00 89.38 98 VAL A C 1
ATOM 763 O O . VAL A 1 98 ? 7.432 -4.423 -4.136 1.00 89.38 98 VAL A O 1
ATOM 766 N N . LEU A 1 99 ? 9.216 -3.200 -4.739 1.00 90.56 99 LEU A N 1
ATOM 767 C CA . LEU A 1 99 ? 8.673 -2.712 -6.012 1.00 90.56 99 LEU A CA 1
ATOM 768 C C . LEU A 1 99 ? 9.510 -3.175 -7.204 1.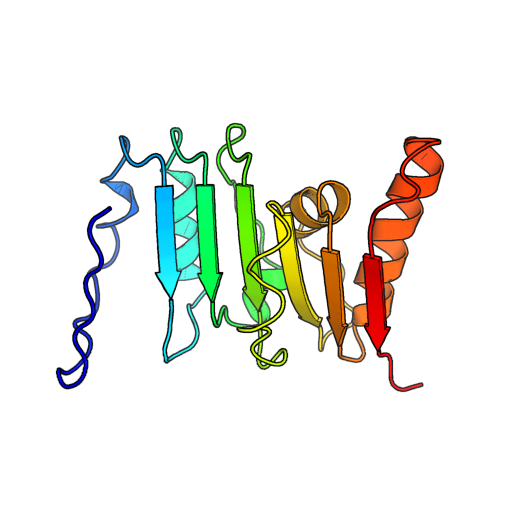00 90.56 99 LEU A C 1
ATOM 770 O O . LEU A 1 99 ? 10.730 -3.033 -7.211 1.00 90.56 99 LEU A O 1
ATOM 774 N N . GLU A 1 100 ? 8.842 -3.629 -8.258 1.00 90.12 100 GLU A N 1
ATOM 775 C CA . GLU A 1 100 ? 9.386 -3.636 -9.615 1.00 90.12 100 GLU A CA 1
ATOM 776 C C . GLU A 1 100 ? 8.787 -2.441 -10.368 1.00 90.12 100 GLU A C 1
ATOM 778 O O . GLU A 1 100 ? 7.635 -2.468 -10.798 1.00 90.12 100 GLU A O 1
ATOM 783 N N . VAL A 1 101 ? 9.564 -1.366 -10.497 1.00 90.00 101 VAL A N 1
ATOM 784 C CA . VAL A 1 101 ? 9.152 -0.116 -11.142 1.00 90.00 101 VAL A CA 1
ATOM 785 C C . VAL A 1 101 ? 9.711 -0.086 -12.558 1.00 90.00 101 VAL A C 1
ATOM 787 O O . VAL A 1 101 ? 10.869 0.266 -12.790 1.00 90.00 101 VAL A O 1
ATOM 790 N N . THR A 1 102 ? 8.897 -0.490 -13.527 1.00 89.19 102 THR A N 1
ATOM 791 C CA . THR A 1 102 ? 9.320 -0.579 -14.933 1.00 89.19 102 THR A CA 1
ATOM 792 C C . THR A 1 102 ? 9.204 0.737 -15.691 1.00 89.19 102 THR A C 1
ATOM 794 O O . THR A 1 102 ? 9.902 0.918 -16.680 1.00 89.19 102 THR A O 1
ATOM 797 N N . GLU A 1 103 ? 8.339 1.654 -15.258 1.00 89.62 103 GLU A N 1
ATOM 798 C CA . GLU A 1 103 ? 8.088 2.910 -15.964 1.00 89.62 103 GLU A CA 1
ATOM 799 C C . GLU A 1 103 ? 8.765 4.079 -15.260 1.00 89.62 103 GLU A C 1
ATOM 801 O O . GLU A 1 103 ? 8.870 4.133 -14.038 1.00 89.62 103 GLU A O 1
ATOM 806 N N . THR A 1 104 ? 9.195 5.068 -16.037 1.00 89.31 104 THR A N 1
ATOM 807 C CA . THR A 1 104 ? 9.828 6.277 -15.501 1.00 89.31 104 THR A CA 1
ATOM 808 C C . THR A 1 104 ? 8.826 7.397 -15.223 1.00 89.31 104 THR A C 1
ATOM 810 O O . THR A 1 104 ? 9.239 8.534 -14.989 1.00 89.31 104 THR A O 1
ATOM 813 N N . CYS A 1 105 ? 7.524 7.115 -15.282 1.00 90.56 105 CYS A N 1
ATOM 814 C CA . CYS A 1 105 ? 6.476 8.067 -14.936 1.00 90.56 105 CYS A CA 1
ATOM 815 C C . CYS A 1 105 ? 6.428 8.304 -13.408 1.00 90.56 105 CYS A C 1
ATOM 817 O O . CYS A 1 105 ? 6.917 7.471 -12.635 1.00 90.56 105 CYS A O 1
ATOM 819 N N . PRO A 1 106 ? 5.910 9.460 -12.950 1.00 92.00 106 PRO A N 1
ATOM 820 C CA . PRO A 1 106 ? 5.794 9.751 -11.524 1.00 92.00 106 PRO A CA 1
ATOM 821 C C . PRO A 1 106 ? 4.993 8.680 -10.775 1.00 92.00 106 PRO A C 1
ATOM 823 O O . PRO A 1 106 ? 3.992 8.179 -11.283 1.00 92.00 106 PRO A O 1
ATOM 826 N N . LEU A 1 107 ? 5.438 8.354 -9.561 1.00 94.12 107 LEU A N 1
ATOM 827 C CA . LEU A 1 107 ? 4.745 7.423 -8.672 1.00 94.12 107 LEU A CA 1
ATOM 828 C C . LEU A 1 107 ? 3.438 8.049 -8.158 1.00 94.12 107 LEU A C 1
ATOM 830 O O . LEU A 1 107 ? 3.346 9.270 -8.026 1.00 94.12 107 LEU A O 1
ATOM 834 N N . GLY A 1 108 ? 2.445 7.218 -7.843 1.00 93.38 108 GLY A N 1
ATOM 835 C CA . GLY A 1 108 ? 1.196 7.682 -7.243 1.00 93.38 108 GLY A CA 1
ATOM 836 C C . GLY A 1 108 ? 1.377 8.213 -5.816 1.00 93.38 108 GLY A C 1
ATOM 837 O O . GLY A 1 108 ? 2.235 7.743 -5.066 1.00 93.38 108 GLY A O 1
ATOM 838 N N . ASP A 1 109 ? 0.521 9.143 -5.388 1.00 92.38 109 ASP A N 1
ATOM 839 C CA . ASP A 1 109 ? 0.668 9.807 -4.081 1.00 92.38 109 ASP A CA 1
ATOM 840 C C . ASP A 1 109 ? 0.598 8.815 -2.912 1.00 92.38 109 ASP A C 1
ATOM 842 O O . ASP A 1 109 ? 1.300 8.949 -1.906 1.00 92.38 109 ASP A O 1
ATOM 846 N N . TRP A 1 110 ? -0.234 7.783 -3.049 1.00 92.19 110 TRP A N 1
ATOM 847 C CA . TRP A 1 110 ? -0.410 6.753 -2.028 1.00 92.19 110 TRP A CA 1
ATOM 848 C C . TRP A 1 110 ? 0.864 5.922 -1.819 1.00 92.19 110 TRP A C 1
ATOM 850 O O . TRP A 1 110 ? 1.229 5.656 -0.676 1.00 92.19 110 TRP A O 1
ATOM 860 N N . ILE A 1 111 ? 1.573 5.548 -2.893 1.00 92.94 111 ILE A N 1
ATOM 861 C CA . ILE A 1 111 ? 2.803 4.765 -2.770 1.00 92.94 111 ILE A CA 1
ATOM 862 C C . ILE A 1 111 ? 3.934 5.647 -2.245 1.00 92.94 111 ILE A C 1
ATOM 864 O O . ILE A 1 111 ? 4.680 5.206 -1.375 1.00 92.94 111 ILE A O 1
ATOM 868 N N . CYS A 1 112 ? 4.000 6.915 -2.667 1.00 93.06 112 CYS A N 1
ATOM 869 C CA . CYS A 1 112 ? 4.911 7.908 -2.097 1.00 93.06 112 CYS A CA 1
ATOM 870 C C . CYS A 1 112 ? 4.700 8.049 -0.584 1.00 93.06 112 CYS A C 1
ATOM 872 O O . CYS A 1 112 ? 5.660 8.060 0.186 1.00 93.06 112 CYS A O 1
ATOM 874 N N . HIS A 1 113 ? 3.441 8.093 -0.136 1.00 91.12 113 HIS A N 1
ATOM 875 C CA . HIS A 1 113 ? 3.106 8.168 1.283 1.00 91.12 113 HIS A CA 1
ATOM 876 C C . HIS A 1 113 ? 3.621 6.965 2.082 1.00 91.12 113 HIS A C 1
ATOM 878 O O . HIS A 1 113 ? 4.125 7.143 3.192 1.00 91.12 113 HIS A O 1
ATOM 884 N N . LEU A 1 114 ? 3.499 5.753 1.532 1.00 92.38 114 LEU A N 1
ATOM 885 C CA . LEU A 1 114 ? 4.025 4.549 2.174 1.00 92.38 114 LEU A CA 1
ATOM 886 C C . LEU A 1 114 ? 5.562 4.544 2.151 1.00 92.38 114 LEU A C 1
ATOM 888 O O . LEU A 1 114 ? 6.181 4.336 3.189 1.00 92.38 114 LEU A O 1
ATOM 892 N N . LEU A 1 115 ? 6.193 4.864 1.018 1.00 92.38 115 LEU A N 1
ATOM 893 C CA . LEU A 1 115 ? 7.656 4.893 0.871 1.00 92.38 115 LEU A CA 1
ATOM 894 C C . LEU A 1 115 ? 8.341 5.762 1.932 1.00 92.38 115 LEU A C 1
ATOM 896 O O . LEU A 1 115 ? 9.302 5.324 2.559 1.00 92.38 115 LEU A O 1
ATOM 900 N N . ARG A 1 116 ? 7.812 6.963 2.190 1.00 89.75 116 ARG A N 1
ATOM 901 C CA . ARG A 1 116 ? 8.358 7.892 3.198 1.00 89.75 116 ARG A CA 1
ATOM 902 C C . ARG A 1 116 ? 8.303 7.352 4.629 1.00 89.75 116 ARG A C 1
ATOM 904 O O . ARG A 1 116 ? 9.057 7.790 5.486 1.00 89.75 116 ARG A O 1
ATOM 911 N N . LYS A 1 117 ? 7.407 6.404 4.901 1.00 89.25 117 LYS A N 1
ATOM 912 C CA . LYS A 1 117 ? 7.212 5.791 6.223 1.00 89.25 117 LYS A CA 1
ATOM 913 C C . LYS A 1 117 ? 7.793 4.379 6.315 1.00 89.25 117 LYS A C 1
ATOM 915 O O . LYS A 1 117 ? 7.530 3.690 7.298 1.00 89.25 117 LYS A O 1
ATOM 920 N N . SER A 1 118 ? 8.482 3.916 5.274 1.00 89.00 118 SER A N 1
ATOM 921 C CA . SER A 1 118 ? 8.963 2.539 5.183 1.00 89.00 118 SER A CA 1
ATOM 922 C C . SER A 1 118 ? 10.292 2.374 5.903 1.00 89.00 118 SER A C 1
ATOM 924 O O . SER A 1 118 ? 11.189 3.205 5.776 1.00 89.00 118 SER A O 1
ATOM 926 N N . GLU A 1 119 ? 10.429 1.268 6.627 1.00 88.88 119 GLU A N 1
ATOM 927 C CA . GLU A 1 119 ? 11.686 0.875 7.272 1.00 88.88 119 GLU A CA 1
ATOM 928 C C . GLU A 1 119 ? 12.619 0.187 6.273 1.00 88.88 119 GLU A C 1
ATOM 930 O O . GLU A 1 119 ? 13.838 0.323 6.349 1.00 88.88 119 GLU A O 1
ATOM 935 N N . LEU A 1 120 ? 12.039 -0.526 5.309 1.00 84.75 120 LEU A N 1
ATOM 936 C CA . LEU A 1 120 ? 12.774 -1.238 4.279 1.00 84.75 120 LEU A CA 1
ATOM 937 C C . LEU A 1 120 ? 12.131 -1.003 2.915 1.00 84.75 120 LEU A C 1
ATOM 939 O O . LEU A 1 120 ? 10.942 -1.274 2.717 1.00 84.75 120 LEU A O 1
ATOM 943 N N . VAL A 1 121 ? 12.945 -0.548 1.962 1.00 88.94 121 VAL A N 1
ATOM 944 C CA . VAL A 1 121 ? 12.529 -0.383 0.567 1.00 88.94 121 VAL A CA 1
ATOM 945 C C . VAL A 1 121 ? 13.479 -1.126 -0.360 1.00 88.94 121 VAL A C 1
ATOM 947 O O . VAL A 1 121 ? 14.666 -0.802 -0.459 1.00 88.94 121 VAL A O 1
ATOM 950 N N . HIS A 1 122 ? 12.920 -2.080 -1.101 1.00 87.12 122 HIS A N 1
ATOM 951 C CA . HIS A 1 122 ? 13.567 -2.703 -2.247 1.00 87.12 122 HIS A CA 1
ATOM 952 C C . HIS A 1 122 ? 12.907 -2.218 -3.533 1.00 87.12 122 HIS A C 1
ATOM 954 O O . HIS A 1 122 ? 11.691 -2.325 -3.682 1.00 87.12 122 HIS A O 1
ATOM 960 N N . SER A 1 123 ? 13.702 -1.721 -4.477 1.00 89.38 123 SER A N 1
ATOM 961 C CA . SER A 1 123 ? 13.200 -1.311 -5.791 1.00 89.38 123 SER A CA 1
ATOM 962 C C . SER A 1 123 ? 14.084 -1.853 -6.906 1.00 89.38 123 SER A C 1
ATOM 964 O O . SER A 1 123 ? 15.311 -1.755 -6.842 1.00 89.38 123 SER A O 1
ATOM 966 N N . THR A 1 124 ? 13.460 -2.407 -7.939 1.00 88.44 124 THR A N 1
ATOM 967 C CA . THR A 1 124 ? 14.114 -2.851 -9.174 1.00 88.44 124 THR A CA 1
ATOM 968 C C . THR A 1 124 ? 13.441 -2.233 -10.396 1.00 88.44 124 THR A C 1
ATOM 970 O O . THR A 1 124 ? 12.322 -1.732 -10.318 1.00 88.44 124 THR A O 1
ATOM 973 N N . GLY A 1 125 ? 14.120 -2.254 -11.542 1.00 88.94 125 GLY A N 1
ATOM 974 C CA . GLY A 1 125 ? 13.583 -1.743 -12.806 1.00 88.94 125 GLY A CA 1
ATOM 975 C C . GLY A 1 125 ? 13.968 -0.290 -13.090 1.00 88.94 125 GLY A C 1
ATOM 976 O O . GLY A 1 125 ? 14.430 0.438 -12.209 1.00 88.94 125 GLY A O 1
ATOM 977 N N . GLU A 1 126 ? 13.812 0.123 -14.349 1.00 89.06 126 GLU A N 1
ATOM 978 C CA . GLU A 1 126 ? 14.276 1.417 -14.880 1.00 89.06 126 GLU A CA 1
ATOM 979 C C . GLU A 1 126 ? 13.648 2.633 -14.170 1.00 89.06 126 GLU A C 1
ATOM 981 O O . GLU A 1 126 ? 14.275 3.684 -14.008 1.00 89.06 126 GLU A O 1
ATOM 986 N N . GLY A 1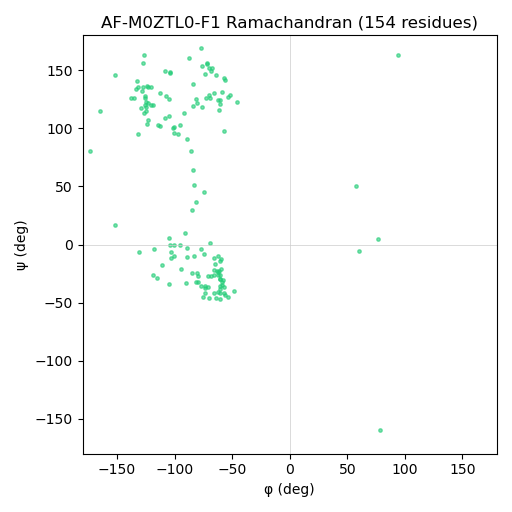 127 ? 12.420 2.475 -13.676 1.00 89.50 127 GLY A N 1
ATOM 987 C CA . GLY A 1 127 ? 11.685 3.481 -12.917 1.00 89.50 127 GLY A CA 1
ATOM 988 C C . GLY A 1 127 ? 12.169 3.687 -11.484 1.00 89.50 127 GLY A C 1
ATOM 989 O O . GLY A 1 127 ? 11.761 4.646 -10.832 1.00 89.50 127 GLY A O 1
ATOM 990 N N . SER A 1 128 ? 13.082 2.850 -10.985 1.00 89.88 128 SER A N 1
ATOM 991 C CA . SER A 1 128 ? 13.564 2.909 -9.597 1.00 89.88 128 SER A CA 1
ATOM 992 C C . SER A 1 128 ? 14.218 4.238 -9.209 1.00 89.88 128 SER A C 1
ATOM 994 O O . SER A 1 128 ? 14.260 4.594 -8.032 1.00 89.88 128 SER A O 1
ATOM 996 N N . LYS A 1 129 ? 14.688 5.019 -10.187 1.00 89.62 129 LYS A N 1
ATOM 997 C CA . LYS A 1 129 ? 15.163 6.392 -9.961 1.00 89.62 129 LYS A CA 1
ATOM 998 C C . LYS A 1 129 ? 14.088 7.300 -9.346 1.00 89.62 129 LYS A C 1
ATOM 1000 O O . LYS A 1 129 ? 14.427 8.181 -8.564 1.00 89.62 129 LYS A O 1
ATOM 1005 N N . ASN A 1 130 ? 12.811 7.056 -9.646 1.00 91.62 130 ASN A N 1
ATOM 1006 C CA . ASN A 1 130 ? 11.693 7.817 -9.089 1.00 91.62 130 ASN A CA 1
ATOM 1007 C C . ASN A 1 130 ? 11.452 7.448 -7.619 1.00 91.62 130 ASN A C 1
ATOM 1009 O O . ASN A 1 130 ? 11.167 8.327 -6.813 1.00 91.62 130 ASN A O 1
ATOM 1013 N N . VAL A 1 131 ? 11.654 6.176 -7.251 1.00 91.19 131 VAL A N 1
ATOM 1014 C CA . VAL A 1 131 ? 11.629 5.729 -5.847 1.00 91.19 131 VAL A CA 1
ATOM 1015 C C . VAL A 1 131 ? 12.766 6.383 -5.067 1.00 91.19 131 VAL A C 1
ATOM 1017 O O . VAL A 1 131 ? 12.539 6.926 -3.990 1.00 91.19 131 VAL A O 1
ATOM 1020 N N . LEU A 1 132 ? 13.980 6.394 -5.628 1.00 88.75 132 LEU A N 1
ATOM 1021 C CA . LEU A 1 132 ? 15.128 7.046 -4.997 1.00 88.75 132 LEU A CA 1
ATOM 1022 C C . LEU A 1 132 ? 14.897 8.550 -4.799 1.00 88.75 132 LEU A C 1
ATOM 1024 O O . LEU A 1 132 ? 15.155 9.060 -3.712 1.00 88.75 132 LEU A O 1
ATOM 1028 N N . ALA A 1 133 ? 14.404 9.250 -5.825 1.00 89.62 133 ALA A N 1
ATOM 1029 C CA . ALA A 1 133 ? 14.115 10.680 -5.741 1.00 89.62 133 ALA A CA 1
ATOM 1030 C C . ALA A 1 133 ? 13.124 10.986 -4.608 1.00 89.62 133 ALA A C 1
ATOM 1032 O O . ALA A 1 133 ? 13.329 11.920 -3.833 1.00 89.62 133 ALA A O 1
ATOM 1033 N N . GLU A 1 134 ? 12.095 10.153 -4.466 1.00 90.50 134 GLU A N 1
ATOM 1034 C CA . GLU A 1 134 ? 11.068 10.350 -3.452 1.00 90.50 134 GLU A CA 1
ATOM 1035 C C . GLU A 1 134 ? 11.566 10.084 -2.030 1.00 90.50 134 GLU A C 1
ATOM 1037 O O . GLU A 1 134 ? 11.243 10.809 -1.088 1.00 90.50 134 GLU A O 1
ATOM 1042 N N . LEU A 1 135 ? 12.435 9.088 -1.886 1.00 87.06 135 LEU A N 1
ATOM 1043 C CA . LEU A 1 135 ? 13.098 8.762 -0.633 1.00 87.06 135 LEU A CA 1
ATOM 1044 C C . LEU A 1 135 ? 14.151 9.804 -0.209 1.00 87.06 135 LEU A C 1
ATOM 1046 O O . LEU A 1 135 ? 14.421 9.947 0.987 1.00 87.06 135 LEU A O 1
ATOM 1050 N N . GLN A 1 136 ? 14.759 10.523 -1.157 1.00 82.50 136 GLN A N 1
ATOM 1051 C CA . GLN A 1 136 ? 15.707 11.612 -0.883 1.00 82.50 136 GLN A CA 1
ATOM 1052 C C . GLN A 1 136 ? 15.004 12.898 -0.441 1.00 82.50 136 GLN A C 1
ATOM 1054 O O . GLN A 1 136 ? 15.516 13.604 0.428 1.00 82.50 136 GLN A O 1
ATOM 1059 N N . LEU A 1 137 ? 13.821 13.195 -0.988 1.00 76.12 137 LEU A N 1
ATOM 1060 C CA . LEU A 1 137 ? 13.013 14.335 -0.543 1.00 76.12 137 LEU A CA 1
ATOM 1061 C C . LEU A 1 137 ? 12.664 14.241 0.949 1.00 76.12 137 LEU A C 1
ATOM 1063 O O . LEU A 1 137 ? 12.647 15.264 1.632 1.00 76.12 137 LEU A O 1
ATOM 1067 N N . ASP A 1 138 ? 12.445 13.029 1.461 1.00 65.44 138 ASP A N 1
ATOM 1068 C CA . ASP A 1 138 ? 12.134 12.797 2.873 1.00 65.44 138 ASP A CA 1
ATOM 1069 C C . ASP A 1 138 ? 13.353 12.971 3.800 1.00 65.44 138 ASP A C 1
ATOM 1071 O O . ASP A 1 138 ? 13.252 13.626 4.837 1.00 65.44 138 ASP A O 1
ATOM 1075 N N . GLU A 1 139 ? 14.538 12.486 3.403 1.00 58.62 139 GLU A N 1
ATOM 1076 C CA . GLU A 1 139 ? 15.779 12.663 4.183 1.00 58.62 139 GLU A CA 1
ATOM 1077 C C . GLU A 1 139 ? 16.136 14.145 4.372 1.00 58.62 139 GLU A C 1
ATOM 1079 O O . GLU A 1 139 ? 16.555 14.558 5.456 1.00 58.62 139 GLU A O 1
ATOM 1084 N N . PHE A 1 140 ? 15.918 14.959 3.335 1.00 50.28 140 PHE A N 1
ATOM 1085 C CA . PHE A 1 140 ? 16.116 16.407 3.400 1.00 50.28 140 PHE A CA 1
ATOM 1086 C C . PHE A 1 140 ? 15.101 17.117 4.307 1.00 50.28 140 PHE A C 1
ATOM 1088 O O . PHE A 1 140 ? 15.418 18.177 4.847 1.00 50.28 140 PHE A O 1
ATOM 1095 N N . GLN A 1 141 ? 13.897 16.565 4.480 1.00 50.78 141 GLN A N 1
ATOM 1096 C CA . GLN A 1 141 ? 12.835 17.169 5.291 1.00 50.78 141 GLN A CA 1
ATOM 1097 C C . GLN A 1 141 ? 12.878 16.734 6.761 1.00 50.78 141 GLN A C 1
ATOM 1099 O O . GLN A 1 141 ? 12.565 17.545 7.632 1.00 50.78 141 GLN A O 1
ATOM 1104 N N . ASN A 1 142 ? 13.296 15.498 7.051 1.00 48.25 142 ASN A N 1
ATOM 1105 C CA . ASN A 1 142 ? 13.171 14.917 8.391 1.00 48.25 142 ASN A CA 1
ATOM 1106 C C . ASN A 1 142 ? 14.454 14.941 9.237 1.00 48.25 142 ASN A C 1
ATOM 1108 O O . ASN A 1 142 ? 14.374 14.677 10.434 1.00 48.25 142 ASN A O 1
ATOM 1112 N N . GLY A 1 143 ? 15.626 15.286 8.684 1.00 42.97 143 GLY A N 1
ATOM 1113 C CA . GLY A 1 143 ? 16.866 15.555 9.440 1.00 42.97 143 GLY A CA 1
ATOM 1114 C C . GLY A 1 143 ? 17.433 14.407 10.300 1.00 42.97 143 GLY A C 1
ATOM 1115 O O . GLY A 1 143 ? 18.514 14.547 10.866 1.00 42.97 143 GLY A O 1
ATOM 1116 N N . LEU A 1 144 ? 16.735 13.278 10.407 1.00 43.44 144 LEU A N 1
ATOM 1117 C CA . LEU A 1 144 ? 17.056 12.106 11.212 1.00 43.44 144 LEU A CA 1
ATOM 1118 C C . LEU A 1 144 ? 16.177 10.958 10.712 1.00 43.44 144 LEU A C 1
ATOM 1120 O O . LEU A 1 144 ? 14.968 11.036 10.869 1.00 43.44 144 LEU A O 1
ATOM 1124 N N . LEU A 1 145 ? 16.782 9.913 10.141 1.00 38.97 145 LEU A N 1
ATOM 1125 C CA . LEU A 1 145 ? 16.364 8.505 10.262 1.00 38.97 145 LEU A CA 1
ATOM 1126 C C . LEU A 1 145 ? 17.432 7.620 9.594 1.00 38.97 145 LEU A C 1
ATOM 1128 O O . LEU A 1 145 ? 17.316 7.172 8.459 1.00 38.97 145 LEU A O 1
ATOM 1132 N N . SER A 1 146 ? 18.512 7.367 10.332 1.00 45.44 146 SER A N 1
ATOM 1133 C CA . SER A 1 146 ? 19.630 6.502 9.935 1.00 45.44 146 SER A CA 1
ATOM 1134 C C . SER A 1 146 ? 19.353 5.002 10.157 1.00 45.44 146 SER A C 1
ATOM 1136 O O . SER A 1 146 ? 20.246 4.281 10.599 1.00 45.44 146 SER A O 1
ATOM 1138 N N . GLN A 1 147 ? 18.122 4.526 9.944 1.00 48.84 147 GLN A N 1
ATOM 1139 C CA . GLN A 1 147 ? 17.766 3.104 10.130 1.00 48.84 147 GLN A CA 1
ATOM 1140 C C . GLN A 1 147 ? 16.994 2.489 8.958 1.00 48.84 147 GLN A C 1
ATOM 1142 O O . GLN A 1 147 ? 16.789 1.280 8.963 1.00 48.84 147 GLN A O 1
ATOM 1147 N N . ALA A 1 148 ? 16.601 3.277 7.950 1.00 56.25 148 ALA A N 1
ATOM 1148 C CA . ALA A 1 148 ? 15.924 2.725 6.785 1.00 56.25 148 ALA A CA 1
ATOM 1149 C C . ALA A 1 148 ? 16.935 2.029 5.864 1.00 56.25 148 ALA A C 1
ATOM 1151 O O . ALA A 1 148 ? 17.850 2.670 5.340 1.00 56.25 148 ALA A O 1
ATOM 1152 N N . GLU A 1 149 ? 16.776 0.724 5.657 1.00 60.44 149 GLU A N 1
ATOM 1153 C CA . GLU A 1 149 ? 17.583 -0.008 4.686 1.00 60.44 149 GLU A CA 1
ATOM 1154 C C . GLU A 1 149 ? 16.982 0.203 3.288 1.00 60.44 149 GLU A C 1
ATOM 1156 O O . GLU A 1 149 ? 15.788 0.011 3.045 1.00 60.44 149 GLU A O 1
ATOM 1161 N N . ARG A 1 150 ? 17.814 0.682 2.361 1.00 71.75 150 ARG A N 1
ATOM 1162 C CA . ARG A 1 150 ? 17.406 1.053 1.003 1.00 71.75 150 ARG A CA 1
ATOM 1163 C C . ARG A 1 150 ? 18.267 0.286 0.016 1.00 71.75 150 ARG A C 1
ATOM 1165 O O . ARG A 1 150 ? 19.472 0.512 -0.063 1.00 71.75 150 ARG A O 1
ATOM 1172 N N . VAL A 1 151 ? 17.649 -0.602 -0.753 1.00 66.62 151 VAL A N 1
ATOM 1173 C CA . VAL A 1 151 ? 18.345 -1.409 -1.760 1.00 66.62 151 VAL A CA 1
ATOM 1174 C C . VAL A 1 151 ? 17.671 -1.188 -3.107 1.00 66.62 151 VAL A C 1
ATOM 1176 O O . VAL A 1 151 ? 16.583 -1.699 -3.376 1.00 66.62 151 VAL A O 1
ATOM 1179 N N . ILE A 1 152 ? 18.319 -0.391 -3.955 1.00 71.06 152 ILE A N 1
ATOM 1180 C CA . ILE A 1 152 ? 17.777 0.024 -5.249 1.00 71.06 152 ILE A CA 1
ATOM 1181 C C . ILE A 1 152 ? 18.693 -0.471 -6.368 1.00 71.06 152 ILE A C 1
ATOM 1183 O O . ILE A 1 152 ? 19.863 -0.094 -6.428 1.00 71.06 152 ILE A O 1
ATOM 1187 N N . TYR A 1 153 ? 18.150 -1.290 -7.269 1.00 62.91 153 TYR A N 1
ATOM 1188 C CA . TYR A 1 153 ? 18.857 -1.802 -8.441 1.00 62.91 153 TYR A CA 1
ATOM 1189 C C . TYR A 1 153 ? 18.312 -1.143 -9.714 1.00 62.91 153 TYR A C 1
ATOM 1191 O O . TYR A 1 153 ? 17.199 -1.440 -10.149 1.00 62.91 153 TYR A O 1
ATOM 1199 N N . GLY A 1 154 ? 19.109 -0.266 -10.329 1.00 50.25 154 GLY A N 1
ATOM 1200 C CA . GLY A 1 154 ? 18.840 0.299 -11.653 1.00 50.25 154 GLY A CA 1
ATOM 1201 C C . GLY A 1 154 ? 19.868 -0.198 -12.667 1.00 50.25 154 GLY A C 1
ATOM 1202 O O . GLY A 1 154 ? 21.066 -0.142 -12.399 1.00 50.25 154 GLY A O 1
ATOM 1203 N N . TRP A 1 155 ? 19.409 -0.685 -13.819 1.00 43.41 155 TRP A N 1
ATOM 1204 C CA . TRP A 1 155 ? 20.282 -0.896 -14.975 1.00 43.41 155 TRP A CA 1
ATOM 1205 C C . TRP A 1 155 ? 20.396 0.443 -15.710 1.00 43.41 155 TRP A C 1
ATOM 1207 O O . TRP A 1 155 ? 19.377 1.015 -16.093 1.00 43.41 155 TRP A O 1
ATOM 1217 N N . SER A 1 156 ? 21.621 0.962 -15.806 1.00 37.41 156 SER A N 1
ATOM 1218 C CA . SER A 1 156 ? 21.988 2.159 -16.576 1.00 37.41 156 SER A CA 1
ATOM 1219 C C . SER A 1 156 ? 22.159 1.852 -18.055 1.00 37.41 156 SER A C 1
ATOM 1221 O O . SER A 1 156 ? 22.828 0.824 -18.323 1.00 37.41 156 SER A O 1
#

Secondary structure (DSSP, 8-state):
------SSS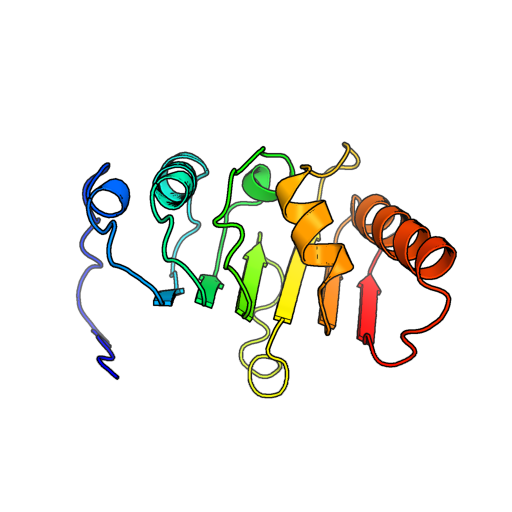PPPPPPTTSGGG-TT--EEEE--SSPBPHHHHGGGGG-TT--EEEEEEE-GGGGGS-----TT--EEEEEESS----TTTTTS-SEEEEEE----SPPPHHHHHHHTT-SEEEEESTTHHHHHHHHHHHHHHHS--TT-EEEEE---

Mean predicted aligned error: 9.04 Å

Organism: Solanum tuberosum (NCBI:txid4113)

pLDDT: mean 77.82, std 17.81, range [24.47, 96.56]

Solvent-accessible surface area (backbone atoms only — not comparable to full-atom values): 8992 Å² total; per-residue (Å²): 137,89,82,86,78,71,91,85,60,84,84,77,82,79,62,88,71,53,66,37,69,42,49,82,39,37,72,47,79,47,81,54,96,59,65,47,54,59,82,66,54,59,34,48,45,50,22,68,46,23,29,34,41,34,41,37,35,28,35,51,69,51,51,56,35,80,55,61,65,32,91,57,54,74,33,34,38,43,31,25,31,88,37,77,84,55,81,85,64,67,84,82,56,64,25,36,38,33,35,34,30,71,54,79,65,77,72,12,66,42,51,53,58,49,58,70,67,35,46,32,43,39,31,28,37,67,12,27,61,57,57,52,53,56,51,50,56,44,55,75,71,58,82,71,77,98,73,55,50,75,51,75,49,65,80,130

Sequence (156 aa):
MFEFRNEQGELKRISAGVLSRLVQLEELHMLGVEPFSYSTLTELESLSRLTAMTLSDCSGDVIYSNLALSSKLARYALTVGRAYKATSITNNYDNIIVLEVTETCPLGDWICHLLRKSELVHSTGEGSKNVLAELQLDEFQNGLLSQAERVIYGWS

Radius of gyration: 15.67 Å; Cα contacts (8 Å, |Δi|>4): 278; chains: 1; bounding box: 40×45×31 Å

Foldseek 3Di:
DDDPDPPDDDDDDDDQPPLLVPLVDAEDADDDPEADDPSNQLSQLNNQNHQEEEDARHEQVNFADAHNHHPNHNFYHEEYDVFPPPVVVPPPFRQEYTHEHADLDATYPVVLVSLLVHLEYHYEHQNLVNSVVSNVVSCVVPVDDPRRHYHYDHDD